Protein AF-A0A3C0QN23-F1 (afdb_monomer_lite)

Structure (mmCIF, N/CA/C/O backbone):
data_AF-A0A3C0QN23-F1
#
_entry.id   AF-A0A3C0QN23-F1
#
loop_
_atom_site.group_PDB
_atom_site.id
_atom_site.type_symbol
_atom_site.label_atom_id
_atom_site.label_alt_id
_atom_site.label_comp_id
_atom_site.label_asym_id
_atom_site.label_entity_id
_atom_site.label_seq_id
_atom_site.pdbx_PDB_ins_code
_atom_site.Cartn_x
_atom_site.Cartn_y
_atom_site.Cartn_z
_atom_site.occupancy
_atom_site.B_iso_or_equiv
_atom_site.auth_seq_id
_atom_site.auth_comp_id
_atom_site.auth_asym_id
_atom_site.auth_atom_id
_atom_site.pdbx_PDB_model_num
ATOM 1 N N . MET A 1 1 ? -28.949 6.261 -9.095 1.00 44.34 1 MET A N 1
ATOM 2 C CA . MET A 1 1 ? -28.253 6.356 -7.784 1.00 44.34 1 MET A CA 1
ATOM 3 C C . MET A 1 1 ? -27.042 5.425 -7.750 1.00 44.34 1 MET A C 1
ATOM 5 O O . MET A 1 1 ? -27.210 4.216 -7.866 1.00 44.34 1 MET A O 1
ATOM 9 N N . LYS A 1 2 ? -25.814 5.948 -7.602 1.00 52.34 2 LYS A N 1
ATOM 10 C CA . LYS A 1 2 ? -24.612 5.104 -7.444 1.00 52.34 2 LYS A CA 1
ATOM 11 C C . LYS A 1 2 ? -24.741 4.281 -6.146 1.00 52.34 2 LYS A C 1
ATOM 13 O O . LYS A 1 2 ? -24.878 4.837 -5.062 1.00 52.34 2 LYS A O 1
ATOM 18 N N . ASN A 1 3 ? -24.755 2.953 -6.280 1.00 78.12 3 ASN A N 1
ATOM 19 C CA . ASN A 1 3 ? -25.087 1.974 -5.237 1.00 78.12 3 ASN A CA 1
ATOM 20 C C . ASN A 1 3 ? -24.274 2.186 -3.935 1.00 78.12 3 ASN A C 1
ATOM 22 O O . ASN A 1 3 ? -23.051 2.021 -3.922 1.00 78.12 3 ASN A O 1
ATOM 26 N N . ARG A 1 4 ? -24.958 2.520 -2.827 1.00 74.69 4 ARG A N 1
ATOM 27 C CA . ARG A 1 4 ? -24.366 2.790 -1.497 1.00 74.69 4 ARG A CA 1
ATOM 28 C C . ARG A 1 4 ? -23.423 1.679 -1.034 1.00 74.69 4 ARG A C 1
ATOM 30 O O . ARG A 1 4 ? -22.368 1.976 -0.477 1.00 74.69 4 ARG A O 1
ATOM 37 N N . LYS A 1 5 ? -23.767 0.412 -1.294 1.00 71.62 5 LYS A N 1
ATOM 38 C CA . LYS A 1 5 ? -22.923 -0.733 -0.922 1.00 71.62 5 LYS A CA 1
ATOM 39 C C . LYS A 1 5 ? -21.581 -0.681 -1.655 1.00 71.62 5 LYS A C 1
ATOM 41 O O . LYS A 1 5 ? -20.553 -0.797 -0.998 1.00 71.62 5 LYS A O 1
ATOM 46 N N . ARG A 1 6 ? -21.586 -0.384 -2.965 1.00 69.00 6 ARG A N 1
ATOM 47 C CA . ARG A 1 6 ? -20.362 -0.226 -3.777 1.00 69.00 6 ARG A CA 1
ATOM 48 C C . ARG A 1 6 ? -19.471 0.908 -3.263 1.00 69.00 6 ARG A C 1
ATOM 50 O O . ARG A 1 6 ? -18.260 0.722 -3.164 1.00 69.00 6 ARG A O 1
ATOM 57 N N . ARG A 1 7 ? -20.055 2.051 -2.876 1.00 69.81 7 ARG A N 1
ATOM 58 C CA . ARG A 1 7 ? -19.306 3.170 -2.269 1.00 69.81 7 ARG A CA 1
ATOM 59 C C . ARG A 1 7 ? -18.654 2.761 -0.947 1.00 69.81 7 ARG A C 1
ATOM 61 O O . ARG A 1 7 ? -17.491 3.072 -0.729 1.00 69.81 7 ARG A O 1
ATOM 68 N N . LEU A 1 8 ? -19.369 2.052 -0.075 1.00 68.88 8 LEU A N 1
ATOM 69 C CA . LEU A 1 8 ? -18.830 1.623 1.220 1.00 68.88 8 LEU A CA 1
ATOM 70 C C . LEU A 1 8 ? -17.722 0.570 1.079 1.00 68.88 8 LEU A C 1
ATOM 72 O O . LEU A 1 8 ? -16.721 0.648 1.789 1.00 68.88 8 LEU A O 1
ATOM 76 N N . THR A 1 9 ? -17.860 -0.385 0.154 1.00 73.12 9 THR A N 1
ATOM 77 C CA . THR A 1 9 ? -16.793 -1.355 -0.151 1.00 73.12 9 THR A CA 1
ATOM 78 C C . THR A 1 9 ? -15.567 -0.682 -0.746 1.00 73.12 9 THR A C 1
ATOM 80 O O . THR A 1 9 ? -14.454 -1.005 -0.345 1.00 73.12 9 THR A O 1
ATOM 83 N N . PHE A 1 10 ? -15.773 0.286 -1.642 1.00 69.00 10 PHE A N 1
ATOM 84 C CA . PHE A 1 10 ? -14.711 1.117 -2.193 1.00 69.00 10 PHE A CA 1
ATOM 85 C C . PHE A 1 10 ? -13.980 1.823 -1.048 1.00 69.00 10 PHE A C 1
ATOM 87 O O . PHE A 1 10 ? -12.814 1.531 -0.817 1.00 69.00 10 PHE A O 1
ATOM 94 N N . VAL A 1 11 ? -14.672 2.637 -0.239 1.00 66.31 11 VAL A N 1
ATOM 95 C CA . VAL A 1 11 ? -14.085 3.382 0.897 1.00 66.31 11 VAL A CA 1
ATOM 96 C C . VAL A 1 11 ? -13.327 2.477 1.880 1.00 66.31 11 VAL A C 1
ATOM 98 O O . VAL A 1 11 ? -12.255 2.851 2.348 1.00 66.31 11 VAL A O 1
ATOM 101 N N . ARG A 1 12 ? -13.839 1.276 2.185 1.00 71.25 12 ARG A N 1
ATOM 102 C CA . ARG A 1 12 ? -13.126 0.300 3.031 1.00 71.25 12 ARG A CA 1
ATOM 103 C C . ARG A 1 12 ? -11.826 -0.180 2.392 1.00 71.25 12 ARG A C 1
ATOM 105 O O . ARG A 1 12 ? -10.805 -0.206 3.071 1.00 71.25 12 ARG A O 1
ATOM 112 N N . LYS A 1 13 ? -11.868 -0.533 1.106 1.00 69.81 13 LYS A N 1
ATOM 113 C CA . LYS A 1 13 ? -10.686 -0.948 0.344 1.00 69.81 13 LYS A CA 1
ATOM 114 C C . LYS A 1 13 ? -9.649 0.182 0.270 1.00 69.81 13 LYS A C 1
ATOM 116 O O . LYS A 1 13 ? -8.467 -0.097 0.404 1.00 69.81 13 LYS A O 1
ATOM 121 N N . TRP A 1 14 ? -10.076 1.443 0.161 1.00 68.81 14 TRP A N 1
ATOM 122 C CA . TRP A 1 14 ? -9.176 2.608 0.189 1.00 68.81 14 TRP A CA 1
ATOM 123 C C . TRP A 1 14 ? -8.485 2.804 1.519 1.00 68.81 14 TRP A C 1
ATOM 125 O O . TRP A 1 14 ? -7.266 2.870 1.550 1.00 68.81 14 TRP A O 1
ATOM 135 N N . LYS A 1 15 ? -9.242 2.825 2.621 1.00 67.06 15 LYS A N 1
ATOM 136 C CA . LYS A 1 15 ? -8.648 2.928 3.961 1.00 67.06 15 LYS A CA 1
ATOM 137 C C . LYS A 1 15 ? -7.667 1.796 4.240 1.00 67.06 15 LYS A C 1
ATOM 139 O O . LYS A 1 15 ? -6.689 1.979 4.954 1.00 67.06 15 LYS A O 1
ATOM 144 N N . GLN A 1 16 ? -7.942 0.618 3.681 1.00 68.44 16 GLN A N 1
ATOM 145 C CA . GLN A 1 16 ? -7.012 -0.493 3.726 1.00 68.44 16 GLN A CA 1
ATOM 146 C C . GLN A 1 16 ? -5.744 -0.145 2.942 1.00 68.44 16 GLN A C 1
ATOM 148 O O . GLN A 1 16 ? -4.695 -0.125 3.555 1.00 68.44 16 GLN A O 1
ATOM 153 N N . LEU A 1 17 ? -5.812 0.216 1.661 1.00 69.56 17 LEU A N 1
ATOM 154 C CA . LEU A 1 17 ? -4.636 0.612 0.865 1.00 69.56 17 LEU A CA 1
ATOM 155 C C . LEU A 1 17 ? -3.813 1.749 1.511 1.00 69.56 17 LEU A C 1
ATOM 157 O O . LEU A 1 17 ? -2.599 1.619 1.643 1.00 69.56 17 LEU A O 1
ATOM 161 N N . GLU A 1 18 ? -4.465 2.784 2.032 1.00 72.88 18 GLU A N 1
ATOM 162 C CA . GLU A 1 18 ? -3.821 3.884 2.763 1.00 72.88 18 GLU A CA 1
ATOM 163 C C . GLU A 1 18 ? -3.028 3.380 3.980 1.00 72.88 18 GLU A C 1
ATOM 165 O O . GLU A 1 18 ? -1.846 3.683 4.137 1.00 72.88 18 GLU A O 1
ATOM 170 N N . SER A 1 19 ? -3.623 2.496 4.793 1.00 66.81 19 SER A N 1
ATOM 171 C CA . SER A 1 19 ? -2.938 1.873 5.940 1.00 66.81 19 SER A CA 1
ATOM 172 C C . SER A 1 19 ? -1.734 0.995 5.557 1.00 66.81 19 SER A C 1
ATOM 174 O O . SER A 1 19 ? -0.922 0.610 6.404 1.00 66.81 19 SER A O 1
ATOM 176 N N . LEU A 1 20 ? -1.612 0.676 4.271 1.00 66.12 20 LEU A N 1
ATOM 177 C CA . LEU A 1 20 ? -0.573 -0.165 3.693 1.00 66.12 20 LEU A CA 1
ATOM 178 C C . LEU A 1 20 ? 0.520 0.648 3.000 1.00 66.12 20 LEU A C 1
ATOM 180 O O . LEU A 1 20 ? 1.439 0.063 2.437 1.00 66.12 20 LEU A O 1
ATOM 184 N N . GLY A 1 21 ? 0.449 1.979 3.086 1.00 70.94 21 GLY A N 1
ATOM 185 C CA . GLY A 1 21 ? 1.403 2.886 2.453 1.00 70.94 21 GLY A CA 1
ATOM 186 C C . GLY A 1 21 ? 1.121 3.128 0.972 1.00 70.94 21 GLY A C 1
ATOM 187 O O . GLY A 1 21 ? 2.017 3.577 0.268 1.00 70.94 21 GLY A O 1
ATOM 188 N N . PHE A 1 22 ? -0.092 2.813 0.504 1.00 78.69 22 PHE A N 1
ATOM 189 C CA . PHE A 1 22 ? -0.581 3.230 -0.805 1.00 78.69 22 PHE A CA 1
ATOM 190 C C . PHE A 1 22 ? -1.417 4.489 -0.618 1.00 78.69 22 PHE A C 1
ATOM 192 O O . PHE A 1 22 ? -2.571 4.418 -0.187 1.00 78.69 22 PHE A O 1
ATOM 199 N N . ILE A 1 23 ? -0.843 5.638 -0.934 1.00 79.88 23 ILE A N 1
ATOM 200 C CA . ILE A 1 23 ? -1.540 6.917 -0.850 1.00 79.88 23 ILE A CA 1
ATOM 201 C C . ILE A 1 23 ? -2.127 7.193 -2.229 1.00 79.88 23 ILE A C 1
ATOM 203 O O . ILE A 1 23 ? -1.410 7.204 -3.223 1.00 79.88 23 ILE A O 1
ATOM 207 N N . MET A 1 24 ? -3.447 7.364 -2.308 1.00 77.44 24 MET A N 1
ATOM 208 C CA . MET A 1 24 ? -4.065 7.814 -3.553 1.00 77.44 24 MET A CA 1
ATOM 209 C C . MET A 1 24 ? -3.618 9.246 -3.813 1.00 77.44 24 MET A C 1
ATOM 211 O O . MET A 1 24 ? -3.876 10.127 -2.993 1.00 77.44 24 MET A O 1
ATOM 215 N N . GLU A 1 25 ? -2.987 9.471 -4.955 1.00 72.06 25 GLU A N 1
ATOM 216 C CA . GLU A 1 25 ? -2.704 10.818 -5.410 1.00 72.06 25 GLU A CA 1
ATOM 217 C C . GLU A 1 25 ? -3.906 11.307 -6.219 1.00 72.06 25 GLU A C 1
ATOM 219 O O . GLU A 1 25 ? -4.209 10.806 -7.301 1.00 72.06 25 GLU A O 1
ATOM 224 N N . CYS A 1 26 ? -4.656 12.245 -5.641 1.00 62.78 26 CYS A N 1
ATOM 225 C CA . CYS A 1 26 ? -5.891 12.761 -6.233 1.00 62.78 26 CYS A CA 1
ATOM 226 C C . CYS A 1 26 ? -5.653 13.878 -7.259 1.00 62.78 26 CYS A C 1
ATOM 228 O O . CYS A 1 26 ? -6.614 14.333 -7.874 1.00 62.78 26 CYS A O 1
ATOM 230 N N . SER A 1 27 ? -4.417 14.362 -7.397 1.00 67.44 27 SER A N 1
ATOM 231 C CA . SER A 1 27 ? -4.072 15.561 -8.170 1.00 67.44 27 SER A CA 1
ATOM 232 C C . SER A 1 27 ? -3.723 15.294 -9.636 1.00 67.44 27 SER A C 1
ATOM 234 O O . SER A 1 27 ? -3.478 16.254 -10.358 1.00 67.44 27 SER A O 1
ATOM 236 N N . GLY A 1 28 ? -3.713 14.036 -10.096 1.00 79.12 28 GLY A N 1
ATOM 237 C CA . GLY A 1 28 ? -3.286 13.696 -11.456 1.00 79.12 28 GLY A CA 1
ATOM 238 C C . GLY A 1 28 ? -4.121 12.625 -12.157 1.00 79.12 28 GLY A C 1
ATOM 239 O O . GLY A 1 28 ? -4.704 11.730 -11.539 1.00 79.12 28 GLY A O 1
ATOM 240 N N . GLU A 1 29 ? -4.129 12.697 -13.487 1.00 89.56 29 GLU A N 1
ATOM 241 C CA . GLU A 1 29 ? -4.617 11.643 -14.372 1.00 89.56 29 GLU A CA 1
ATOM 242 C C . GLU A 1 29 ? -3.453 10.826 -14.921 1.00 89.56 29 GLU A C 1
ATOM 244 O O . GLU A 1 29 ? -2.373 11.345 -15.199 1.00 89.56 29 GLU A O 1
ATOM 249 N N . CYS A 1 30 ? -3.660 9.521 -15.101 1.00 90.44 30 CYS A N 1
ATOM 250 C CA . CYS A 1 30 ? -2.641 8.692 -15.723 1.00 90.44 30 CYS A CA 1
ATOM 251 C C . CYS A 1 30 ? -2.412 9.148 -17.176 1.00 90.44 30 CYS A C 1
ATOM 253 O O . CYS A 1 30 ? -3.350 9.042 -17.970 1.00 90.44 30 CYS A O 1
ATOM 255 N N . PRO A 1 31 ? -1.178 9.512 -17.576 1.00 90.81 31 PRO A N 1
ATOM 256 C CA . PRO A 1 31 ? -0.891 9.988 -18.934 1.00 90.81 31 PRO A CA 1
ATOM 257 C C . PRO A 1 31 ? -1.138 8.923 -20.014 1.00 90.81 31 PRO A C 1
ATOM 259 O O . PRO A 1 31 ? -1.214 9.237 -21.195 1.00 90.81 31 PRO A O 1
ATOM 262 N N . HIS A 1 32 ? -1.281 7.652 -19.623 1.00 91.44 32 HIS A N 1
ATOM 263 C CA . HIS A 1 32 ? -1.541 6.546 -20.544 1.00 91.44 32 HIS A CA 1
ATOM 264 C C . HIS A 1 32 ? -3.022 6.187 -20.698 1.00 91.44 32 HIS A C 1
ATOM 266 O O . HIS A 1 32 ? -3.390 5.606 -21.712 1.00 91.44 32 HIS A O 1
ATOM 272 N N . CYS A 1 33 ? -3.867 6.442 -19.692 1.00 92.88 33 CYS A N 1
ATOM 273 C CA . CYS A 1 33 ? -5.270 6.002 -19.737 1.00 92.88 33 CYS A CA 1
ATOM 274 C C . CYS A 1 33 ? -6.304 7.027 -19.256 1.00 92.88 33 CYS A C 1
ATOM 276 O O . CYS A 1 33 ? -7.484 6.683 -19.203 1.00 92.88 33 CYS A O 1
ATOM 278 N N . GLY A 1 34 ? -5.894 8.228 -18.838 1.00 89.19 34 GLY A N 1
ATOM 279 C CA . GLY A 1 34 ? -6.786 9.290 -18.347 1.00 89.19 34 GLY A CA 1
ATOM 280 C C . GLY A 1 34 ? -7.491 8.982 -17.018 1.00 89.19 34 GLY A C 1
ATOM 281 O O . GLY A 1 34 ? -8.350 9.724 -16.554 1.00 89.19 34 GLY A O 1
ATOM 282 N N . LYS A 1 35 ? -7.186 7.851 -16.366 1.00 86.62 35 LYS A N 1
ATOM 283 C CA . LYS A 1 35 ? -7.816 7.493 -15.085 1.00 86.62 35 LYS A CA 1
ATOM 284 C C . LYS A 1 35 ? -7.092 8.172 -13.927 1.00 86.62 35 LYS A C 1
ATOM 286 O O . LYS A 1 35 ? -5.873 8.087 -13.825 1.00 86.62 35 LYS A O 1
ATOM 291 N N . HIS A 1 36 ? -7.863 8.683 -12.973 1.00 82.88 36 HIS A N 1
ATOM 292 C CA . HIS A 1 36 ? -7.394 9.302 -11.723 1.00 82.88 36 HIS A CA 1
ATOM 293 C C . HIS A 1 36 ? -6.967 8.283 -10.644 1.00 82.88 36 HIS A C 1
ATOM 295 O O . HIS A 1 36 ? -7.014 8.549 -9.449 1.00 82.88 36 HIS A O 1
ATOM 301 N N . GLN A 1 37 ? -6.644 7.048 -11.037 1.00 81.88 37 GLN A N 1
ATOM 302 C CA . GLN A 1 37 ? -6.267 5.970 -10.113 1.00 81.88 37 GLN A CA 1
ATOM 303 C C . GLN A 1 37 ? -4.745 5.878 -10.013 1.00 81.88 37 GLN A C 1
ATOM 305 O O . GLN A 1 37 ? -4.159 4.831 -10.313 1.00 81.88 37 GLN A O 1
ATOM 310 N N . ILE A 1 38 ? -4.128 7.003 -9.653 1.00 88.31 38 ILE A N 1
ATOM 311 C CA . ILE A 1 38 ? -2.700 7.101 -9.374 1.00 88.31 38 ILE A CA 1
ATOM 312 C C . ILE A 1 38 ? -2.485 6.873 -7.881 1.00 88.31 38 ILE A C 1
ATOM 314 O O . ILE A 1 38 ? -3.217 7.384 -7.033 1.00 88.31 38 ILE A O 1
ATOM 318 N N . PHE A 1 39 ? -1.499 6.047 -7.566 1.00 88.25 39 PHE A N 1
ATOM 319 C CA . PHE A 1 39 ? -1.125 5.714 -6.206 1.00 88.25 39 PHE A CA 1
ATOM 320 C C . PHE A 1 39 ? 0.359 5.957 -6.018 1.00 88.25 39 PHE A C 1
ATOM 322 O O . PHE A 1 39 ? 1.164 5.421 -6.775 1.00 88.25 39 PHE A O 1
ATOM 329 N N . MET A 1 40 ? 0.699 6.682 -4.964 1.00 89.12 40 MET A N 1
ATOM 330 C CA . MET A 1 40 ? 2.031 6.678 -4.390 1.00 89.12 40 MET A CA 1
ATOM 331 C C . MET A 1 40 ? 2.202 5.412 -3.556 1.00 89.12 40 MET A C 1
ATOM 333 O O . MET A 1 40 ? 1.407 5.144 -2.650 1.00 89.12 40 MET A O 1
ATOM 337 N N . ILE A 1 41 ? 3.222 4.616 -3.869 1.00 89.06 41 ILE A N 1
ATOM 338 C CA . ILE A 1 41 ? 3.563 3.403 -3.125 1.00 89.06 41 ILE A CA 1
ATOM 339 C C . ILE A 1 41 ? 4.825 3.681 -2.314 1.00 89.06 41 ILE A C 1
ATOM 341 O O . ILE A 1 41 ? 5.938 3.508 -2.806 1.00 89.06 41 ILE A O 1
ATOM 345 N N . ASN A 1 42 ? 4.650 4.051 -1.042 1.00 87.62 42 ASN A N 1
ATOM 346 C CA . ASN A 1 42 ? 5.725 4.577 -0.189 1.00 87.62 42 ASN A CA 1
ATOM 347 C C . ASN A 1 42 ? 6.945 3.650 -0.064 1.00 87.62 42 ASN A C 1
ATOM 349 O O . ASN A 1 42 ? 8.056 4.123 0.132 1.00 87.62 42 ASN A O 1
ATOM 353 N N . ARG A 1 43 ? 6.768 2.324 -0.165 1.00 88.50 43 ARG A N 1
ATOM 354 C CA . ARG A 1 43 ? 7.894 1.370 -0.098 1.00 88.50 43 ARG A CA 1
ATOM 355 C C . ARG A 1 43 ? 8.897 1.559 -1.236 1.00 88.50 43 ARG A C 1
ATOM 357 O O . ARG A 1 43 ? 10.071 1.269 -1.052 1.00 88.50 43 ARG A O 1
ATOM 364 N N . TYR A 1 44 ? 8.412 1.990 -2.393 1.00 91.38 44 TYR A N 1
ATOM 365 C CA . TYR A 1 44 ? 9.204 2.131 -3.608 1.00 91.38 44 TYR A CA 1
ATOM 366 C C . TYR A 1 44 ? 9.389 3.592 -4.016 1.00 91.38 44 TYR A C 1
ATOM 368 O O . TYR A 1 44 ? 9.963 3.823 -5.076 1.00 91.38 44 TYR A O 1
ATOM 376 N N . ASP A 1 45 ? 8.885 4.522 -3.192 1.00 90.94 45 ASP A N 1
ATOM 377 C CA . ASP A 1 45 ? 8.872 5.970 -3.422 1.00 90.94 45 ASP A CA 1
ATOM 378 C C . ASP A 1 45 ? 8.500 6.313 -4.868 1.00 90.94 45 ASP A C 1
ATOM 380 O O . ASP A 1 45 ? 9.269 6.920 -5.607 1.00 90.94 45 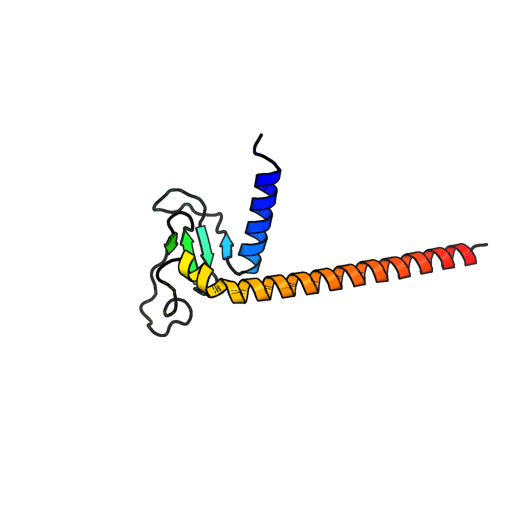ASP A O 1
ATOM 384 N N . ALA A 1 46 ? 7.371 5.750 -5.318 1.00 91.81 46 ALA A N 1
ATOM 385 C CA . ALA A 1 46 ? 6.996 5.810 -6.718 1.00 91.81 46 ALA A CA 1
ATOM 386 C C . ALA A 1 46 ? 5.491 5.861 -6.967 1.00 91.81 46 ALA A C 1
ATOM 388 O O . ALA A 1 46 ? 4.702 5.141 -6.338 1.00 91.81 46 ALA A O 1
ATOM 389 N N . LEU A 1 47 ? 5.125 6.629 -7.990 1.00 92.44 47 LEU A N 1
ATOM 390 C CA . LEU A 1 47 ? 3.784 6.713 -8.540 1.00 92.44 47 LEU A CA 1
ATOM 391 C C . LEU A 1 47 ? 3.473 5.544 -9.474 1.00 92.44 47 LEU A C 1
ATOM 393 O O . LEU A 1 47 ? 4.263 5.144 -10.333 1.00 92.44 47 LEU A O 1
ATOM 397 N N . ALA A 1 48 ? 2.264 5.013 -9.334 1.00 92.12 48 ALA A N 1
ATOM 398 C CA . ALA A 1 48 ? 1.762 3.886 -10.097 1.00 92.12 48 ALA A CA 1
ATOM 399 C C . ALA A 1 48 ? 0.315 4.105 -10.531 1.00 92.12 48 ALA A C 1
ATOM 401 O O . ALA A 1 48 ? -0.549 4.472 -9.735 1.00 92.12 48 ALA A O 1
ATOM 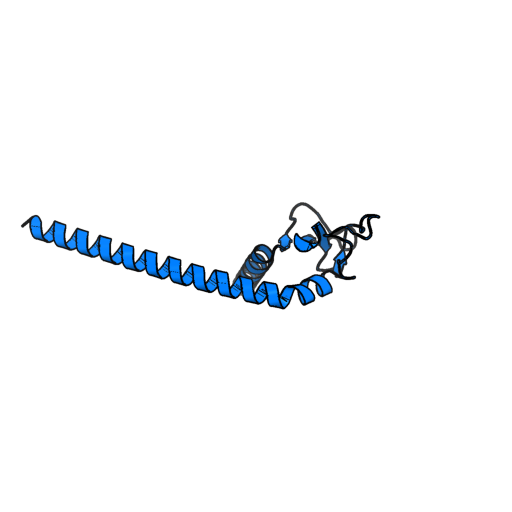402 N N . CYS A 1 49 ? 0.010 3.772 -11.783 1.00 91.56 49 CYS A N 1
ATOM 403 C CA . CYS A 1 49 ? -1.368 3.620 -12.220 1.00 91.56 49 CYS A CA 1
ATOM 404 C C . CYS A 1 49 ? -1.802 2.164 -12.042 1.00 91.56 49 CYS A C 1
ATOM 406 O O . CYS A 1 49 ? -1.388 1.284 -12.801 1.00 91.56 49 CYS A O 1
ATOM 408 N N . MET A 1 50 ? -2.696 1.910 -11.085 1.00 86.38 50 MET A N 1
ATOM 409 C CA . MET A 1 50 ? -3.209 0.554 -10.841 1.00 86.38 50 MET A CA 1
ATOM 410 C C . MET A 1 50 ? -4.129 0.055 -11.960 1.00 86.38 50 MET A C 1
ATOM 412 O O . MET A 1 50 ? -4.304 -1.150 -12.114 1.00 86.38 50 MET A O 1
ATOM 416 N N . ALA A 1 51 ? -4.699 0.960 -12.760 1.00 87.75 51 ALA A N 1
ATOM 417 C CA . ALA A 1 51 ? -5.528 0.590 -13.903 1.00 87.75 51 ALA A CA 1
ATOM 418 C C . ALA A 1 51 ? -4.698 0.148 -15.120 1.00 87.75 51 ALA A C 1
ATOM 420 O O . ALA A 1 51 ? -5.101 -0.781 -15.812 1.00 87.75 51 ALA A O 1
ATOM 421 N N . CYS A 1 52 ? -3.553 0.792 -15.367 1.00 92.06 52 CYS A N 1
ATOM 422 C CA . CYS A 1 52 ? -2.592 0.368 -16.393 1.00 92.06 52 CYS A CA 1
ATOM 423 C C . CYS A 1 52 ? -1.656 -0.739 -15.905 1.00 92.06 52 CYS A C 1
ATOM 425 O O . CYS A 1 52 ? -0.977 -1.355 -16.720 1.00 92.06 52 CYS A O 1
ATOM 427 N N . ASN A 1 53 ? -1.578 -0.940 -14.586 1.00 92.56 53 ASN A N 1
ATOM 428 C CA . ASN A 1 53 ? -0.557 -1.742 -13.924 1.00 92.56 53 ASN A CA 1
ATOM 429 C C . ASN A 1 53 ? 0.871 -1.309 -14.313 1.00 92.56 53 ASN A C 1
ATOM 431 O O . ASN A 1 53 ? 1.710 -2.136 -14.665 1.00 92.56 53 ASN A O 1
ATOM 435 N N . ARG A 1 54 ? 1.142 0.003 -14.272 1.00 93.44 54 ARG A N 1
ATOM 436 C CA . ARG A 1 54 ? 2.441 0.588 -14.650 1.00 93.44 54 ARG A CA 1
ATOM 437 C C . ARG A 1 54 ? 2.931 1.595 -13.622 1.00 93.44 54 ARG A C 1
ATOM 439 O O . ARG A 1 54 ? 2.131 2.361 -13.083 1.00 93.44 54 ARG A O 1
ATOM 446 N N . TRP A 1 55 ? 4.242 1.611 -13.411 1.00 94.12 55 TRP A N 1
ATOM 447 C CA . TRP A 1 55 ? 4.940 2.712 -12.755 1.00 94.12 55 TRP A CA 1
ATOM 448 C C . TRP A 1 55 ? 4.924 3.936 -13.672 1.00 94.12 55 TRP A C 1
ATOM 450 O O . TRP A 1 55 ? 5.144 3.805 -14.875 1.00 94.12 55 TRP A O 1
ATOM 460 N N . LEU A 1 56 ? 4.624 5.105 -13.115 1.00 93.06 56 LEU A N 1
ATOM 461 C CA . LEU A 1 56 ? 4.649 6.380 -13.836 1.00 93.06 56 LEU A CA 1
ATOM 462 C C . LEU A 1 56 ? 6.032 7.035 -13.778 1.00 93.06 56 LEU A C 1
ATOM 464 O O . LEU A 1 56 ? 6.344 7.889 -14.600 1.00 93.06 56 LEU A O 1
ATOM 468 N N . GLU A 1 57 ? 6.877 6.581 -12.853 1.00 91.62 57 GLU A N 1
ATOM 469 C CA . GLU A 1 57 ? 8.226 7.092 -12.645 1.00 91.62 57 GLU A CA 1
ATOM 470 C C . GLU A 1 57 ? 9.276 6.033 -12.975 1.00 91.62 57 GLU A C 1
ATOM 472 O O . GLU A 1 57 ? 9.151 4.847 -12.635 1.00 91.62 57 GLU A O 1
ATOM 477 N N . LYS A 1 58 ? 10.353 6.471 -13.628 1.00 91.50 58 LYS A N 1
ATOM 478 C CA . LYS A 1 58 ? 11.514 5.622 -13.910 1.00 91.50 58 LYS A CA 1
ATOM 479 C C . LYS A 1 58 ? 12.282 5.337 -12.617 1.00 91.50 58 LYS A C 1
ATOM 481 O O . LYS A 1 58 ? 12.205 6.099 -11.661 1.00 91.50 58 LYS A O 1
ATOM 486 N N . ALA A 1 59 ? 12.995 4.214 -12.584 1.00 92.00 59 ALA A N 1
ATOM 487 C CA . ALA A 1 59 ? 13.966 3.980 -11.521 1.00 92.00 59 ALA A CA 1
ATOM 488 C C . ALA A 1 59 ? 15.116 4.986 -11.671 1.00 92.00 59 ALA A C 1
ATOM 490 O O . ALA A 1 59 ? 15.415 5.414 -12.791 1.00 92.00 59 ALA A O 1
ATOM 491 N N . CYS A 1 60 ? 15.751 5.364 -10.563 1.00 93.06 60 CYS A N 1
ATOM 492 C CA . CYS A 1 60 ? 16.976 6.145 -10.646 1.00 93.06 60 CYS A CA 1
ATOM 493 C C . CYS A 1 60 ? 18.132 5.274 -11.168 1.00 93.06 60 CYS A C 1
ATOM 495 O O . CYS A 1 60 ? 18.023 4.051 -11.271 1.00 93.06 60 CYS A O 1
ATOM 497 N N . SER A 1 61 ? 19.247 5.913 -11.508 1.00 93.38 61 SER A N 1
ATOM 498 C CA . SER A 1 61 ? 20.447 5.238 -12.009 1.00 93.38 61 SER A CA 1
ATOM 499 C C . SER A 1 61 ? 21.259 4.525 -10.923 1.00 93.38 61 SER A C 1
ATOM 501 O O . SER A 1 61 ? 22.229 3.853 -11.258 1.00 93.38 61 SER A O 1
ATOM 503 N N . ASP A 1 62 ? 20.910 4.682 -9.642 1.00 94.62 62 ASP A N 1
ATOM 504 C CA . ASP A 1 62 ? 21.623 4.045 -8.535 1.00 94.62 62 ASP A CA 1
ATOM 505 C C . ASP A 1 62 ? 21.133 2.597 -8.326 1.00 94.62 62 ASP A C 1
ATOM 507 O O . ASP A 1 62 ? 20.009 2.387 -7.850 1.00 94.62 62 ASP A O 1
ATOM 511 N N . PRO A 1 63 ? 21.969 1.579 -8.614 1.00 91.12 63 PRO A N 1
ATOM 512 C CA . PRO A 1 63 ? 21.601 0.178 -8.429 1.00 91.12 63 PRO A CA 1
ATOM 513 C C . PRO A 1 63 ? 21.461 -0.221 -6.952 1.00 91.12 63 PRO A C 1
ATOM 515 O O . PRO A 1 63 ? 20.952 -1.302 -6.666 1.00 91.12 63 PRO A O 1
ATOM 518 N N . LYS A 1 64 ? 21.912 0.612 -6.005 1.00 95.12 64 LYS A N 1
ATOM 519 C CA . LYS A 1 64 ? 21.791 0.375 -4.559 1.00 95.12 64 LYS A CA 1
ATOM 520 C C . LYS A 1 64 ? 20.655 1.170 -3.915 1.00 95.12 64 LYS A C 1
ATOM 522 O O . LYS A 1 64 ? 20.496 1.106 -2.696 1.00 95.12 64 LYS A O 1
ATOM 527 N N . CYS A 1 65 ? 19.845 1.880 -4.703 1.00 94.06 65 CYS A N 1
ATOM 528 C CA . CYS A 1 65 ? 18.739 2.666 -4.175 1.00 94.06 65 CYS A CA 1
ATOM 529 C C . CYS A 1 65 ? 17.750 1.772 -3.400 1.00 94.06 65 CYS A C 1
ATOM 531 O O . CYS A 1 65 ? 17.151 0.864 -3.988 1.00 94.06 65 CYS A O 1
ATOM 533 N N . PRO A 1 66 ? 17.500 2.033 -2.104 1.00 90.94 66 PRO A N 1
ATOM 534 C CA . PRO A 1 66 ? 16.651 1.170 -1.281 1.00 90.94 66 PRO A CA 1
ATOM 535 C C . PRO A 1 66 ? 15.183 1.163 -1.733 1.00 90.94 66 PRO A C 1
ATOM 537 O O . PRO A 1 66 ? 14.441 0.246 -1.378 1.00 90.94 66 PRO A O 1
ATOM 540 N N . PHE A 1 67 ? 14.775 2.158 -2.526 1.00 91.62 67 PHE A N 1
ATOM 541 C CA . PHE A 1 67 ? 13.410 2.321 -3.017 1.00 91.62 67 PHE A CA 1
ATOM 542 C C . PHE A 1 67 ? 13.209 1.674 -4.387 1.00 91.62 67 PHE A C 1
ATOM 544 O O . PHE A 1 67 ? 12.371 0.786 -4.528 1.00 91.62 67 PHE A O 1
ATOM 551 N N . CYS A 1 68 ? 13.975 2.070 -5.408 1.00 92.81 68 CYS A N 1
ATOM 552 C CA . CYS A 1 68 ? 13.714 1.616 -6.775 1.00 92.81 68 CYS A CA 1
ATOM 553 C C . CYS A 1 68 ? 14.511 0.375 -7.203 1.00 92.81 68 CYS A C 1
ATOM 555 O O . CYS A 1 68 ? 14.056 -0.307 -8.118 1.00 92.81 68 CYS A O 1
ATOM 557 N N . ALA A 1 69 ? 15.641 0.040 -6.560 1.00 91.56 69 ALA A N 1
ATOM 558 C CA . ALA A 1 69 ? 16.464 -1.103 -6.984 1.00 91.56 69 ALA A CA 1
ATOM 559 C C . ALA A 1 69 ? 15.740 -2.447 -6.807 1.00 91.56 69 ALA A C 1
ATOM 561 O O . ALA A 1 69 ? 15.849 -3.336 -7.642 1.00 91.56 69 ALA A O 1
ATOM 562 N N . ASN A 1 70 ? 14.936 -2.565 -5.747 1.00 90.00 70 ASN A N 1
ATOM 563 C CA . ASN A 1 70 ? 14.132 -3.755 -5.456 1.00 90.00 70 ASN A CA 1
ATOM 564 C C . ASN A 1 70 ? 12.673 -3.609 -5.919 1.00 90.00 70 ASN A C 1
ATOM 566 O O . ASN A 1 70 ? 11.788 -4.336 -5.452 1.00 90.00 70 ASN A O 1
ATOM 570 N N . ARG A 1 71 ? 12.385 -2.624 -6.779 1.00 93.12 71 ARG A N 1
ATOM 571 C CA . ARG A 1 71 ? 11.026 -2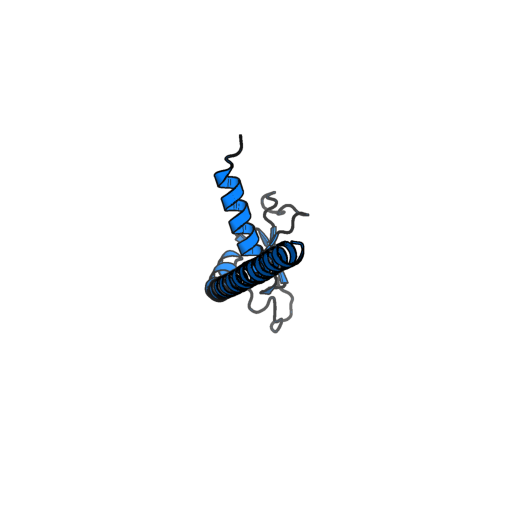.365 -7.249 1.00 93.12 71 ARG A CA 1
ATOM 572 C C . ARG A 1 71 ? 10.625 -3.440 -8.260 1.00 93.12 71 ARG A C 1
ATOM 574 O O . ARG A 1 71 ? 11.316 -3.613 -9.259 1.00 93.12 71 ARG A O 1
ATOM 581 N N . PRO A 1 72 ? 9.511 -4.153 -8.036 1.00 93.56 72 PRO A N 1
ATOM 582 C CA . PRO A 1 72 ? 9.053 -5.163 -8.977 1.00 93.56 72 PRO A CA 1
ATOM 583 C C . PRO A 1 72 ? 8.634 -4.513 -10.295 1.00 93.56 72 PRO A C 1
ATOM 585 O O . PRO A 1 72 ? 8.243 -3.346 -10.330 1.00 93.56 72 PRO A O 1
ATOM 588 N N . GLU A 1 73 ? 8.631 -5.296 -11.370 1.00 93.50 73 GLU A N 1
ATOM 589 C CA . GLU A 1 73 ? 8.312 -4.820 -12.724 1.00 93.50 73 GLU A CA 1
ATOM 590 C C . GLU A 1 73 ? 6.943 -4.137 -12.826 1.00 93.50 73 GLU A C 1
ATOM 592 O O . GLU A 1 73 ? 6.754 -3.230 -13.635 1.00 93.50 73 GLU A O 1
ATOM 597 N N . SER A 1 74 ? 5.987 -4.536 -11.977 1.00 92.69 74 SER A N 1
ATOM 598 C CA . SER A 1 74 ? 4.645 -3.962 -11.967 1.00 92.69 74 SER A CA 1
ATOM 599 C C . SER A 1 74 ? 4.128 -3.606 -10.565 1.00 92.69 74 SER A C 1
ATOM 601 O O . SER A 1 74 ? 4.456 -4.283 -9.582 1.00 92.69 74 SER A O 1
ATOM 603 N N . PRO A 1 75 ? 3.240 -2.598 -10.461 1.00 90.81 75 PRO A N 1
ATOM 604 C CA . PRO A 1 75 ? 2.529 -2.264 -9.226 1.00 90.81 75 PRO A CA 1
ATOM 605 C C . PRO A 1 75 ? 1.713 -3.425 -8.633 1.00 90.81 75 PRO A C 1
ATOM 607 O O . PRO A 1 75 ? 1.600 -3.553 -7.414 1.00 90.81 75 PRO A O 1
ATOM 610 N N . ALA A 1 76 ? 1.159 -4.313 -9.464 1.00 89.00 76 ALA A N 1
ATOM 611 C CA . ALA A 1 76 ? 0.498 -5.528 -8.988 1.00 89.00 76 ALA A CA 1
ATOM 612 C C . ALA A 1 76 ? 1.487 -6.494 -8.313 1.00 89.00 76 ALA A C 1
ATOM 614 O O . ALA A 1 76 ? 1.148 -7.092 -7.289 1.00 89.00 76 ALA A O 1
ATOM 615 N N . GLY A 1 77 ? 2.712 -6.600 -8.839 1.00 90.44 77 GLY A N 1
ATOM 616 C CA . GLY A 1 77 ? 3.809 -7.328 -8.199 1.00 90.44 77 GLY A CA 1
ATOM 617 C C . GLY A 1 77 ? 4.176 -6.728 -6.841 1.00 90.44 77 GLY A C 1
ATOM 618 O O . GLY A 1 77 ? 4.289 -7.457 -5.859 1.00 90.44 77 GLY A O 1
ATOM 619 N N . ALA A 1 78 ? 4.242 -5.396 -6.746 1.00 89.31 78 ALA A N 1
ATOM 620 C CA . ALA A 1 78 ? 4.432 -4.694 -5.472 1.00 89.31 78 ALA A CA 1
ATOM 621 C C . ALA A 1 78 ? 3.329 -5.041 -4.471 1.00 89.31 78 ALA A C 1
ATOM 623 O O . ALA A 1 78 ? 3.614 -5.395 -3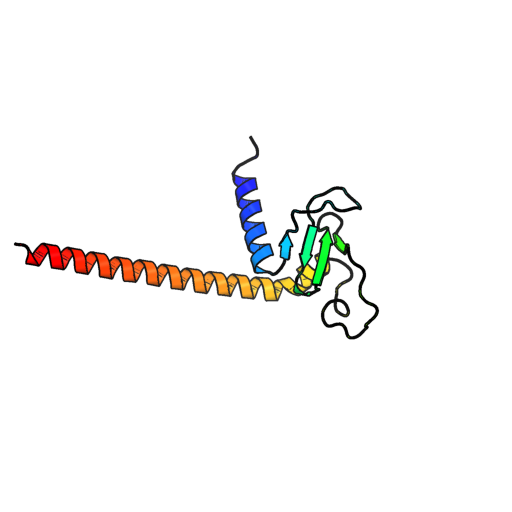.330 1.00 89.31 78 ALA A O 1
ATOM 624 N N . LEU A 1 79 ? 2.066 -5.013 -4.903 1.00 84.19 79 LEU A N 1
ATOM 625 C CA . LEU A 1 79 ? 0.954 -5.399 -4.044 1.00 84.19 79 LEU A CA 1
ATOM 626 C C . LEU A 1 79 ? 1.082 -6.852 -3.575 1.00 84.19 79 LEU A C 1
ATOM 628 O O . LEU A 1 79 ? 0.801 -7.110 -2.412 1.00 84.19 79 LEU A O 1
ATOM 632 N N . PHE A 1 80 ? 1.496 -7.774 -4.454 1.00 85.88 80 PHE A N 1
ATOM 633 C CA . PHE A 1 80 ? 1.708 -9.185 -4.126 1.00 85.88 80 PHE A CA 1
ATOM 634 C C . PHE A 1 80 ? 2.786 -9.376 -3.057 1.00 85.88 80 PHE A C 1
ATOM 636 O O . PHE A 1 80 ? 2.499 -9.999 -2.038 1.00 85.88 80 PHE A O 1
ATOM 643 N N . LEU A 1 81 ? 3.969 -8.787 -3.248 1.00 86.69 81 LEU A N 1
ATOM 644 C CA . LEU A 1 81 ? 5.081 -8.867 -2.293 1.00 86.69 81 LEU A CA 1
ATOM 64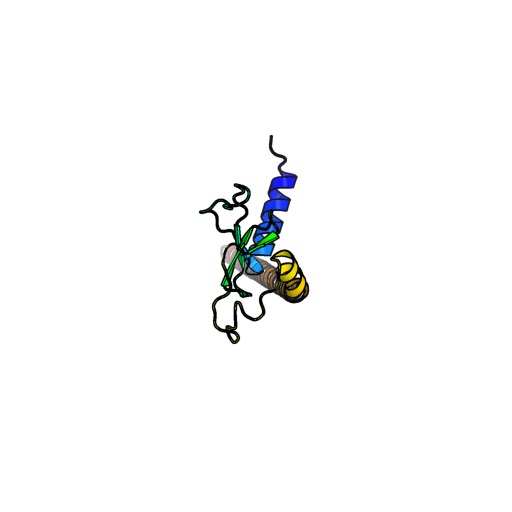5 C C . LEU A 1 81 ? 4.731 -8.242 -0.941 1.00 86.69 81 LEU A C 1
ATOM 647 O O . LEU A 1 81 ? 5.205 -8.683 0.101 1.00 86.69 81 LEU A O 1
ATOM 651 N N . LEU A 1 82 ? 3.870 -7.227 -0.949 1.00 83.00 82 LEU A N 1
ATOM 652 C CA . LEU A 1 82 ? 3.428 -6.564 0.266 1.00 83.00 82 LEU A CA 1
ATOM 653 C C . LEU A 1 82 ? 2.309 -7.317 0.996 1.00 83.00 82 LEU A C 1
ATOM 655 O O . LEU A 1 82 ? 2.003 -6.936 2.120 1.00 83.00 82 LEU A O 1
ATOM 659 N N . LYS A 1 83 ? 1.673 -8.352 0.419 1.00 79.19 83 LYS A N 1
ATOM 660 C CA . LYS A 1 83 ? 0.443 -8.964 0.976 1.00 79.19 83 LYS A CA 1
ATOM 661 C C . LYS A 1 83 ? 0.586 -9.438 2.420 1.00 79.19 83 LYS A C 1
ATOM 663 O O . LYS A 1 83 ? -0.342 -9.226 3.202 1.00 79.19 83 LYS A O 1
ATOM 668 N N . ASP A 1 84 ? 1.711 -10.036 2.784 1.00 78.19 84 ASP A N 1
ATOM 669 C CA . ASP A 1 84 ? 1.898 -10.591 4.128 1.00 78.19 84 ASP A CA 1
ATOM 670 C C . ASP A 1 84 ? 2.139 -9.484 5.160 1.00 78.19 84 ASP A C 1
ATOM 672 O O . ASP A 1 84 ? 1.467 -9.430 6.197 1.00 78.19 84 ASP A O 1
ATOM 676 N N . ASP A 1 85 ? 2.994 -8.513 4.821 1.00 77.75 85 ASP A N 1
ATOM 677 C CA . ASP A 1 85 ? 3.185 -7.280 5.597 1.00 77.75 85 ASP A CA 1
ATOM 678 C C . ASP A 1 85 ? 1.850 -6.542 5.786 1.00 77.75 85 ASP A C 1
ATOM 680 O O . ASP A 1 85 ? 1.518 -6.052 6.873 1.00 77.75 85 ASP A O 1
ATOM 684 N N . ILE A 1 86 ? 1.046 -6.517 4.723 1.00 74.19 86 ILE A N 1
ATOM 685 C CA . ILE A 1 86 ? -0.290 -5.938 4.678 1.00 74.19 86 ILE A CA 1
ATOM 686 C C . ILE A 1 86 ? -1.228 -6.640 5.662 1.00 74.19 86 ILE A C 1
ATOM 688 O O . ILE A 1 86 ? -1.879 -5.983 6.482 1.00 74.19 86 ILE A O 1
ATOM 692 N N . GLN A 1 87 ? -1.303 -7.969 5.613 1.00 77.19 87 GLN A N 1
ATOM 693 C CA . GLN A 1 87 ? -2.163 -8.754 6.496 1.00 77.19 87 GLN A CA 1
ATOM 694 C C . GLN A 1 87 ? -1.763 -8.584 7.962 1.00 77.19 87 GLN A C 1
ATOM 696 O O . GLN A 1 87 ? -2.629 -8.357 8.817 1.00 77.19 87 GLN A O 1
ATOM 701 N N . ARG A 1 88 ? -0.456 -8.596 8.247 1.00 80.69 88 ARG A N 1
ATOM 702 C CA . ARG A 1 88 ? 0.078 -8.363 9.590 1.00 80.69 88 ARG A CA 1
ATOM 703 C C . ARG A 1 88 ? -0.311 -6.980 10.114 1.00 80.69 88 ARG A C 1
ATOM 705 O O . ARG A 1 88 ? -0.839 -6.880 11.224 1.00 80.69 88 ARG A O 1
ATOM 712 N N . ARG A 1 89 ? -0.146 -5.915 9.317 1.00 78.94 89 ARG A N 1
ATOM 713 C CA . ARG A 1 89 ? -0.575 -4.548 9.686 1.00 78.94 89 ARG A CA 1
ATOM 714 C C . ARG A 1 89 ? -2.074 -4.466 9.960 1.00 78.94 89 ARG A C 1
ATOM 716 O O . ARG A 1 89 ? -2.480 -3.907 10.979 1.00 78.94 89 ARG A O 1
ATOM 723 N N . ILE A 1 90 ? -2.905 -5.072 9.111 1.00 78.62 90 ILE A N 1
ATOM 724 C CA . ILE A 1 90 ? -4.363 -5.116 9.310 1.00 78.62 90 ILE A CA 1
ATOM 725 C C . ILE A 1 90 ? -4.715 -5.789 10.640 1.00 78.62 90 ILE A C 1
ATOM 727 O O . ILE A 1 90 ? -5.587 -5.306 11.368 1.00 78.62 90 ILE A O 1
ATOM 731 N N . GLN A 1 91 ? -4.043 -6.888 10.984 1.00 82.75 91 GLN A N 1
ATOM 732 C CA . GLN A 1 91 ? -4.273 -7.586 12.246 1.00 82.75 91 GLN A CA 1
ATOM 733 C C . GLN A 1 91 ? -3.874 -6.728 13.456 1.00 82.75 91 GLN A C 1
ATOM 735 O O . GLN A 1 91 ? -4.622 -6.675 14.436 1.00 82.75 91 GLN A O 1
ATOM 740 N N . LEU A 1 92 ? -2.746 -6.014 13.382 1.00 83.88 92 LEU A N 1
ATOM 741 C CA . LEU A 1 92 ? -2.307 -5.084 14.429 1.00 83.88 92 LEU A CA 1
ATOM 742 C C . LEU A 1 92 ? -3.309 -3.939 14.631 1.00 83.88 92 LEU A C 1
ATOM 744 O O . LEU A 1 92 ? -3.705 -3.664 15.763 1.00 83.88 92 LEU A O 1
ATOM 748 N N . LEU A 1 93 ? -3.802 -3.338 13.545 1.00 81.75 93 LEU A N 1
ATOM 749 C CA . LEU A 1 93 ? -4.830 -2.292 13.604 1.00 81.75 93 LEU A CA 1
ATOM 750 C C . LEU A 1 93 ? -6.138 -2.805 14.216 1.00 81.75 93 LEU A C 1
ATOM 752 O O . LEU A 1 93 ? -6.778 -2.106 15.003 1.00 81.75 93 LEU A O 1
ATOM 756 N N . ARG A 1 94 ? -6.551 -4.039 13.894 1.00 82.25 94 ARG A N 1
ATOM 757 C CA . ARG A 1 94 ? -7.720 -4.672 14.530 1.00 82.25 94 ARG A CA 1
ATOM 758 C C . ARG A 1 94 ? -7.519 -4.830 16.037 1.00 82.25 94 ARG A C 1
ATOM 760 O O . ARG A 1 94 ? -8.411 -4.451 16.793 1.00 82.25 94 ARG A O 1
ATOM 767 N N . LYS A 1 95 ? -6.358 -5.334 16.473 1.00 85.94 95 LYS A N 1
ATOM 768 C CA . LYS A 1 95 ? -6.018 -5.479 17.900 1.00 85.94 95 LYS A CA 1
ATOM 769 C C . LYS A 1 95 ? -6.047 -4.130 18.629 1.00 85.94 95 LYS A C 1
ATOM 771 O O . LYS A 1 95 ? -6.661 -4.024 19.690 1.00 85.94 95 LYS A O 1
ATOM 776 N N . ASP A 1 96 ? -5.466 -3.088 18.038 1.00 87.25 96 ASP A N 1
ATOM 777 C CA . ASP A 1 96 ? -5.468 -1.740 18.619 1.00 87.25 96 ASP A CA 1
ATOM 778 C C . ASP A 1 96 ? -6.886 -1.152 18.735 1.00 87.25 96 ASP A C 1
ATOM 780 O O . ASP A 1 96 ? -7.272 -0.624 19.780 1.00 87.25 96 ASP A O 1
ATOM 784 N N . ASN A 1 97 ? -7.712 -1.316 17.698 1.00 85.12 97 ASN A N 1
ATOM 785 C CA . ASN A 1 97 ? -9.106 -0.873 17.718 1.00 85.12 97 ASN A CA 1
ATOM 786 C C . ASN A 1 97 ? -9.928 -1.559 18.818 1.00 85.12 97 ASN A C 1
ATOM 788 O O . ASN A 1 97 ? -10.733 -0.902 19.485 1.00 85.12 97 ASN A O 1
ATOM 792 N N . LEU A 1 98 ? -9.721 -2.863 19.029 1.00 91.06 98 LEU A N 1
ATOM 793 C CA . LEU A 1 98 ? -10.368 -3.612 20.109 1.00 91.06 98 LEU A CA 1
ATOM 794 C C . LEU A 1 98 ? -9.951 -3.074 21.481 1.00 91.06 98 LEU A C 1
ATOM 796 O O . LEU A 1 98 ? -10.817 -2.779 22.306 1.00 91.06 98 LEU A O 1
ATOM 800 N N . ARG A 1 99 ? -8.649 -2.851 21.693 1.00 92.88 99 ARG A N 1
ATOM 801 C CA . ARG A 1 99 ? -8.110 -2.257 22.927 1.00 92.88 99 ARG A CA 1
ATOM 802 C C . ARG A 1 99 ? -8.725 -0.885 23.215 1.00 92.88 99 ARG A C 1
ATOM 804 O O . ARG A 1 99 ? -9.241 -0.655 24.308 1.00 92.88 99 ARG A O 1
ATOM 811 N N . LYS A 1 100 ? -8.749 0.007 22.220 1.00 91.19 100 LYS A N 1
ATOM 812 C CA . LYS A 1 100 ? -9.367 1.342 22.326 1.00 91.19 100 LYS A CA 1
ATOM 813 C C . LYS A 1 100 ? -10.869 1.267 22.612 1.00 91.19 100 LYS A C 1
ATOM 815 O O . LYS A 1 100 ? -11.416 2.114 23.316 1.00 91.19 100 LYS A O 1
ATOM 820 N N . ASN A 1 101 ? -11.576 0.284 22.052 1.00 93.69 101 ASN A N 1
ATOM 821 C CA . ASN A 1 101 ? -12.995 0.069 22.342 1.00 93.69 101 ASN A CA 1
ATOM 822 C C . ASN A 1 101 ? -13.214 -0.372 23.796 1.00 93.69 101 ASN A C 1
ATOM 824 O O . ASN A 1 101 ? -14.061 0.199 24.481 1.00 93.69 101 ASN A O 1
ATOM 828 N N . TYR A 1 102 ? -12.414 -1.326 24.280 1.00 94.88 102 TYR A N 1
ATOM 829 C CA . TYR A 1 102 ? -12.457 -1.780 25.669 1.00 94.88 102 TYR A CA 1
ATOM 830 C C . TYR A 1 102 ? -12.234 -0.621 26.648 1.00 94.88 102 TYR A C 1
ATOM 832 O O . TYR A 1 102 ? -13.082 -0.364 27.499 1.00 94.88 102 TYR A O 1
ATOM 840 N N . GLN A 1 103 ? -11.158 0.150 26.458 1.00 94.81 103 GLN A N 1
ATOM 841 C CA . GLN A 1 103 ? -10.854 1.321 27.287 1.00 94.81 103 GLN A CA 1
ATOM 842 C C . GLN A 1 103 ? -12.014 2.322 27.307 1.00 94.81 103 GLN A C 1
ATOM 844 O O . GLN A 1 103 ? -12.439 2.759 28.374 1.00 94.81 103 GLN A O 1
ATOM 849 N N . ARG A 1 104 ? -12.589 2.650 26.140 1.00 93.00 104 ARG A N 1
ATOM 850 C CA . ARG A 1 104 ? -13.743 3.561 26.053 1.00 93.00 104 ARG A CA 1
ATOM 851 C C . ARG A 1 104 ? -14.954 3.060 26.839 1.00 93.00 104 ARG A C 1
ATOM 853 O O . ARG A 1 104 ? -15.590 3.865 27.520 1.00 93.00 104 ARG A O 1
ATOM 860 N N . LYS A 1 105 ? -15.274 1.765 26.754 1.00 92.94 105 LYS A N 1
ATOM 861 C CA . LYS A 1 105 ? -16.381 1.160 27.512 1.00 92.94 105 LYS A CA 1
ATOM 862 C C . LYS A 1 105 ? -16.110 1.197 29.013 1.00 92.94 105 LYS A C 1
ATOM 864 O O . LYS A 1 105 ? -16.947 1.704 29.753 1.00 92.94 105 LYS A O 1
ATOM 869 N N . HIS A 1 106 ? -14.917 0.780 29.427 1.00 93.44 106 HIS A N 1
ATOM 870 C CA . HIS A 1 106 ? -14.493 0.775 30.824 1.00 93.44 106 HIS A CA 1
ATOM 871 C C . HIS A 1 106 ? -14.535 2.180 31.450 1.00 93.44 106 HIS A C 1
ATOM 873 O O . HIS A 1 106 ? -15.161 2.394 32.487 1.00 93.44 106 HIS A O 1
ATOM 879 N N . TYR A 1 107 ? -13.966 3.191 30.783 1.00 92.94 107 TYR A N 1
ATOM 880 C CA . TYR A 1 107 ? -14.071 4.579 31.249 1.00 92.94 107 TYR A CA 1
ATOM 881 C C . TYR A 1 107 ? -15.518 5.089 31.246 1.00 92.94 107 TYR A C 1
ATOM 883 O O . TYR A 1 107 ? -15.900 5.885 32.105 1.00 92.94 107 TYR A O 1
ATOM 891 N N . GLY A 1 108 ? -16.345 4.622 30.308 1.00 93.38 108 GLY A N 1
ATOM 892 C CA . GLY A 1 108 ? -17.784 4.868 30.310 1.00 93.38 108 GLY A CA 1
ATOM 893 C C . GLY A 1 108 ? -18.476 4.325 31.563 1.00 93.38 108 GLY A C 1
ATOM 894 O O . GLY A 1 108 ? -19.254 5.049 32.181 1.00 93.38 108 GLY A O 1
ATOM 895 N N . GLU A 1 109 ? -18.166 3.096 31.968 1.00 91.19 109 GLU A N 1
ATOM 896 C CA . GLU A 1 109 ? -18.700 2.469 33.182 1.00 91.19 109 GLU A CA 1
ATOM 897 C C . GLU A 1 109 ? -18.261 3.201 34.450 1.00 91.19 109 GLU A C 1
ATOM 899 O O . GLU A 1 109 ? -19.106 3.508 35.291 1.00 91.19 109 GLU A O 1
ATOM 904 N N . ILE A 1 110 ? -16.979 3.573 34.553 1.00 91.62 110 ILE A N 1
ATOM 905 C CA . ILE A 1 110 ? -16.468 4.388 35.666 1.00 91.62 110 ILE A CA 1
ATOM 906 C C . ILE A 1 110 ? -17.252 5.702 35.773 1.00 91.62 110 ILE A C 1
ATOM 908 O O . ILE A 1 110 ? -17.693 6.068 36.863 1.00 91.62 110 ILE A O 1
ATOM 912 N N . ARG A 1 111 ? -17.471 6.405 34.651 1.00 90.19 111 ARG A N 1
ATOM 913 C CA . ARG A 1 111 ? -18.246 7.658 34.638 1.00 90.19 111 ARG A CA 1
ATOM 914 C C . ARG A 1 111 ? -19.686 7.455 35.109 1.00 90.19 111 ARG A C 1
ATOM 916 O O . ARG A 1 111 ? -20.173 8.257 35.902 1.00 90.19 111 ARG A O 1
ATOM 923 N N . ARG A 1 112 ? -20.358 6.386 34.665 1.00 90.06 112 ARG A N 1
ATOM 924 C CA . ARG A 1 112 ? -21.731 6.064 35.103 1.00 90.06 112 ARG A CA 1
ATOM 925 C C . ARG A 1 112 ? -21.787 5.741 36.596 1.00 90.06 112 ARG A C 1
ATOM 927 O O . ARG A 1 112 ? -22.633 6.293 37.287 1.00 90.06 112 ARG A O 1
ATOM 934 N N . ARG A 1 113 ? -20.861 4.918 37.108 1.00 89.69 113 ARG A N 1
ATOM 935 C CA . ARG A 1 113 ? -20.768 4.599 38.546 1.00 89.69 113 ARG A CA 1
ATOM 936 C C . ARG A 1 113 ? -20.556 5.854 39.390 1.00 89.69 113 ARG A C 1
ATOM 938 O O . ARG A 1 113 ? -21.286 6.056 40.354 1.00 89.69 113 ARG A O 1
ATOM 945 N N . LYS A 1 114 ? -19.628 6.735 38.995 1.00 90.12 114 LYS A N 1
ATOM 946 C CA . LYS A 1 114 ? -19.407 8.023 39.677 1.00 90.12 114 LYS A CA 1
ATOM 947 C C . LYS A 1 114 ? -20.668 8.888 39.691 1.00 90.12 114 LYS A C 1
ATOM 949 O O . LYS A 1 114 ? -21.021 9.404 40.745 1.00 90.12 114 LYS A O 1
ATOM 954 N N . LYS A 1 115 ? -21.374 9.007 38.558 1.00 87.94 115 LYS A N 1
ATOM 955 C CA . LYS A 1 115 ? -22.639 9.757 38.474 1.00 87.94 115 LYS A CA 1
ATOM 956 C C . LYS A 1 115 ? -23.710 9.181 39.408 1.00 87.94 115 LYS A C 1
ATOM 958 O O . LYS A 1 115 ? -24.340 9.946 40.126 1.00 87.94 115 LYS A O 1
ATOM 963 N N . ASN A 1 116 ? -23.865 7.856 39.434 1.00 85.62 116 ASN A N 1
ATOM 964 C CA . ASN A 1 116 ? -24.839 7.180 40.295 1.00 85.62 116 ASN A CA 1
ATOM 965 C C . ASN A 1 116 ? -24.500 7.317 41.789 1.00 85.62 116 ASN A C 1
ATOM 967 O O . ASN A 1 116 ? -25.398 7.451 42.613 1.00 85.62 116 ASN A O 1
ATOM 971 N N . ASN A 1 117 ? -23.216 7.298 42.156 1.00 82.38 117 ASN A N 1
ATOM 972 C CA . ASN A 1 117 ? -22.799 7.532 43.541 1.00 82.38 117 ASN A CA 1
ATOM 973 C C . ASN A 1 117 ? -23.030 8.992 43.950 1.00 82.38 117 ASN A C 1
ATOM 975 O O . ASN A 1 117 ? -23.567 9.242 45.021 1.00 82.38 117 ASN A O 1
ATOM 979 N N . LEU A 1 118 ? -22.717 9.954 43.075 1.00 76.88 118 LEU A N 1
ATOM 980 C CA . LEU A 1 118 ? -23.006 11.374 43.308 1.00 76.88 118 LEU A CA 1
ATOM 981 C C . LEU A 1 118 ? -24.506 11.649 43.464 1.00 76.88 118 LEU A C 1
ATOM 983 O O . LEU A 1 118 ? -24.881 12.478 44.284 1.00 76.88 118 LEU A O 1
ATOM 987 N N . SER A 1 119 ? -25.370 10.966 42.705 1.00 68.88 119 SER A N 1
ATOM 988 C CA . SER A 1 119 ? -26.821 11.105 42.874 1.00 68.88 119 SER A CA 1
ATOM 989 C C . SER A 1 119 ? -27.335 10.490 44.175 1.00 68.88 119 SER A C 1
ATOM 991 O O . SER A 1 119 ? -28.349 10.951 44.671 1.00 68.88 119 SER A O 1
ATOM 993 N N . LYS A 1 120 ? -26.652 9.482 44.734 1.00 70.94 120 LYS A N 1
ATOM 994 C CA . LYS A 1 120 ? -27.020 8.862 46.019 1.00 70.94 120 LYS A CA 1
ATOM 995 C C . LYS A 1 120 ? -26.605 9.682 47.243 1.00 70.94 120 LYS A C 1
ATOM 997 O O . LYS A 1 120 ? -27.203 9.505 48.284 1.00 70.94 120 LYS A O 1
ATOM 1002 N N . ILE A 1 121 ? -25.589 10.537 47.119 1.00 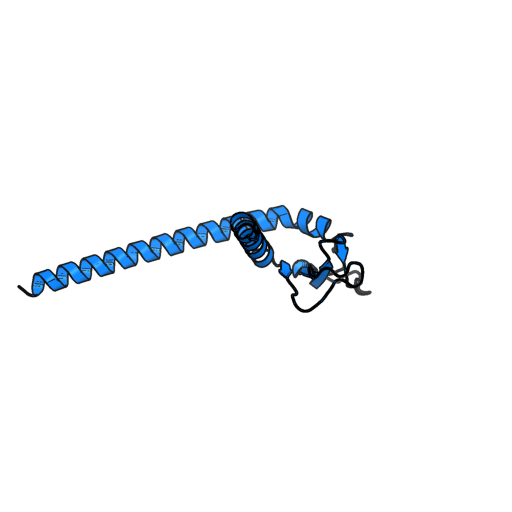66.69 121 ILE A N 1
ATOM 1003 C CA . ILE A 1 121 ? -25.091 11.400 48.211 1.00 66.69 121 ILE A CA 1
ATOM 1004 C C . ILE A 1 121 ? -25.928 12.691 48.342 1.00 66.69 121 ILE A C 1
ATOM 1006 O O . ILE A 1 121 ? -25.819 13.409 49.326 1.00 66.69 121 ILE A O 1
ATOM 1010 N N . LYS A 1 122 ? -26.743 13.019 47.331 1.00 60.72 122 LYS A N 1
ATOM 1011 C CA . LYS A 1 122 ? -27.562 14.244 47.283 1.00 60.72 122 LYS A CA 1
ATOM 1012 C C . LYS A 1 122 ? -28.955 14.108 47.924 1.00 60.72 122 LYS A C 1
ATOM 1014 O O . LYS A 1 122 ? -29.722 15.064 47.845 1.00 60.72 122 LYS A O 1
ATOM 1019 N N . TYR A 1 123 ? -29.262 12.959 48.516 1.00 49.97 123 TYR A N 1
ATOM 1020 C CA . TYR A 1 123 ? -30.471 12.669 49.292 1.00 49.97 123 TYR A CA 1
ATOM 1021 C C . TYR A 1 123 ? -30.049 12.135 50.657 1.00 49.97 123 TYR A C 1
ATOM 1023 O O . TYR A 1 123 ? -30.827 12.330 51.610 1.00 49.97 123 TYR A O 1
#

Foldseek 3Di:
DPDPVVVVVVVVVQVLCVLLQWAQDQPDADPVPRDSRWTQRPQQRFIARPVVQQTPDDADPDCPPRRNVPDDRGPVVVCVVSVVVSVVSVVVVVVVVVVVVVVVVVVVVVVVVVVVVVVVVVD

Secondary structure (DSSP, 8-state):
---HHHHHHHHHHHHHHHHTTEEEETT---TTT--S-EEEETTTTEEEETTTTEESSPPPS-TT-TTTTT--SSHHHHHHHTHHHHHHHHHHHHHHHHHHHHHHHHHHHHHHHHHHHHHHHT-

Sequence (123 aa):
MKNRKRRLTFVRKWKQLESLGFIMECSGECPHCGKHQIFMINRYDALACMACNRWLEKACSDPKCPFCANRPESPAGALFLLKDDIQRRIQLLRKDNLRKNYQRKHYGEIRRRKKNNLSKIKY

Radius of gyration: 22.53 Å; chains: 1; bounding box: 52×26×70 Å

pLDDT: mean 83.41, std 10.68, range [44.34, 95.12]